Protein AF-A0A813H298-F1 (afdb_monomer_lite)

pLDDT: mean 85.58, std 13.37, range [47.03, 97.81]

Secondary structure (DSSP, 8-state):
-EEEESSPTTHHHHHHHHH-GGGHHHHHTSEEEEHHHHHTTTT---HHHHHHHHHHHHHHHHHTS-TT---EEEEEEES-HHHHHHHHHHHHHS--TTS-PEEEEEEEPPSS--HHHHHHHHHHHHHHHHHHHH-SS-EEEE--TGGGS-TT--

Radius of gyration: 16.88 Å; chains: 1; bounding box: 50×35×38 Å

Organism: Polarella glacialis (NCBI:txid89957)

Sequence (154 aa):
VVVVTNAEEGWVDLSCKAWLPSLLETIDNCEVASARSTWEPRGVTSPAGWKARTFEDVIEKFYSRYPTQSWKNIISVGDAPHEREALARVVRWAPGGNGKRCRSKSVKFVLRPSIDQLTRELQMLRESMKEIVWHDDDLDLHFSAESLADPLLA

Structure (mmCIF, N/CA/C/O backbone):
data_AF-A0A813H298-F1
#
_entry.id   AF-A0A813H298-F1
#
loop_
_atom_site.group_PDB
_atom_site.id
_atom_site.type_symbol
_atom_site.label_atom_id
_atom_site.label_alt_id
_atom_site.label_comp_id
_atom_site.label_asym_id
_atom_site.label_entity_id
_atom_site.label_seq_id
_atom_site.pdbx_PDB_ins_code
_atom_site.Cartn_x
_atom_site.Cartn_y
_atom_site.Cartn_z
_atom_site.occupancy
_atom_site.B_iso_or_equiv
_atom_site.auth_seq_id
_atom_site.auth_comp_id
_atom_site.auth_asym_id
_atom_site.auth_atom_id
_atom_site.pdbx_PDB_model_num
ATOM 1 N N . VAL A 1 1 ? 4.967 -7.745 3.662 1.00 91.31 1 VAL A N 1
ATOM 2 C CA . VAL A 1 1 ? 4.051 -6.638 3.303 1.00 91.31 1 VAL A CA 1
ATOM 3 C C . VAL A 1 1 ? 4.885 -5.376 3.207 1.00 91.31 1 VAL A C 1
ATOM 5 O O . VAL A 1 1 ? 5.829 -5.257 3.979 1.00 91.31 1 VAL A O 1
ATOM 8 N N . VAL A 1 2 ? 4.594 -4.498 2.248 1.00 95.25 2 VAL A N 1
ATOM 9 C CA . VAL A 1 2 ? 5.260 -3.194 2.124 1.00 95.25 2 VAL A CA 1
ATOM 10 C C . VAL A 1 2 ? 4.181 -2.123 2.020 1.00 95.25 2 VAL A C 1
ATOM 12 O O . VAL A 1 2 ? 3.270 -2.262 1.206 1.00 95.25 2 VAL A O 1
ATOM 15 N N . VAL A 1 3 ? 4.270 -1.085 2.846 1.00 95.44 3 VAL A N 1
ATOM 16 C CA . VAL A 1 3 ? 3.372 0.073 2.814 1.00 95.44 3 VAL A CA 1
ATOM 17 C C . VAL A 1 3 ? 4.010 1.140 1.937 1.00 95.44 3 VAL A C 1
ATOM 19 O O . VAL A 1 3 ? 5.071 1.659 2.266 1.00 95.44 3 VAL A O 1
ATOM 22 N N . VAL A 1 4 ? 3.367 1.481 0.822 1.00 94.25 4 VAL A N 1
ATOM 23 C CA . VAL A 1 4 ? 3.849 2.516 -0.102 1.00 94.25 4 VAL A CA 1
ATOM 24 C C . VAL A 1 4 ? 2.947 3.741 -0.004 1.00 94.25 4 VAL A C 1
ATOM 26 O O . VAL A 1 4 ? 1.760 3.675 -0.323 1.00 94.25 4 VAL A O 1
ATOM 29 N N . THR A 1 5 ? 3.505 4.880 0.404 1.00 94.25 5 THR A N 1
ATOM 30 C CA . THR A 1 5 ? 2.752 6.127 0.603 1.00 94.25 5 THR A CA 1
ATOM 31 C C . THR A 1 5 ? 3.320 7.284 -0.215 1.00 94.25 5 THR A C 1
ATOM 33 O O . THR A 1 5 ? 4.519 7.356 -0.458 1.00 94.25 5 THR A O 1
ATOM 36 N N . ASN A 1 6 ? 2.452 8.208 -0.630 1.00 94.38 6 ASN A N 1
ATOM 37 C CA . ASN A 1 6 ? 2.855 9.498 -1.208 1.00 94.38 6 ASN A CA 1
ATOM 38 C C . ASN A 1 6 ? 3.019 10.597 -0.146 1.00 94.38 6 ASN A C 1
ATOM 40 O O . ASN A 1 6 ? 3.308 11.741 -0.493 1.00 94.38 6 ASN A O 1
ATOM 44 N N . ALA A 1 7 ? 2.807 10.274 1.130 1.00 95.50 7 ALA A N 1
ATOM 45 C CA . ALA A 1 7 ? 3.164 11.161 2.225 1.00 95.50 7 ALA A CA 1
ATOM 46 C C . ALA A 1 7 ? 4.688 11.236 2.391 1.00 95.50 7 ALA A C 1
ATOM 48 O O . ALA A 1 7 ? 5.419 10.447 1.798 1.00 95.50 7 ALA A O 1
ATOM 49 N N . GLU A 1 8 ? 5.157 12.192 3.186 1.00 96.31 8 GLU A N 1
ATOM 50 C CA . GLU A 1 8 ? 6.577 12.331 3.510 1.00 96.31 8 GLU A CA 1
ATOM 51 C C . GLU A 1 8 ? 7.060 11.220 4.456 1.00 96.31 8 GLU A C 1
ATOM 53 O O . GLU A 1 8 ? 6.271 10.539 5.119 1.00 96.31 8 GLU A O 1
ATOM 58 N N . GLU A 1 9 ? 8.375 11.011 4.496 1.00 97.00 9 GLU A N 1
ATOM 59 C CA . GLU A 1 9 ? 9.011 10.055 5.401 1.00 97.00 9 GLU A CA 1
ATOM 60 C C . GLU A 1 9 ? 8.631 10.324 6.869 1.00 97.00 9 GLU A C 1
ATOM 62 O O . GLU A 1 9 ? 8.517 11.468 7.304 1.00 97.00 9 GLU A O 1
ATOM 67 N N . GLY A 1 10 ? 8.369 9.253 7.624 1.00 94.94 10 GLY A N 1
ATOM 68 C CA . GLY A 1 10 ? 7.896 9.318 9.011 1.00 94.94 10 GLY A CA 1
ATOM 69 C C . GLY A 1 10 ? 6.396 9.600 9.183 1.00 94.94 10 GLY A C 1
ATOM 70 O O . GLY A 1 10 ? 5.876 9.442 10.288 1.00 94.94 10 GLY A O 1
ATOM 71 N N . TRP A 1 11 ? 5.659 9.960 8.122 1.00 97.31 11 TRP A N 1
ATOM 72 C CA . TRP A 1 11 ? 4.229 10.274 8.240 1.00 97.31 11 TRP A CA 1
ATOM 73 C C . TRP A 1 11 ? 3.389 9.094 8.744 1.00 97.31 11 TRP A C 1
ATOM 75 O O . TRP A 1 11 ? 2.481 9.301 9.549 1.00 97.31 11 TRP A O 1
ATOM 85 N N . VAL A 1 12 ? 3.686 7.865 8.302 1.00 96.31 12 VAL A N 1
ATOM 86 C CA . VAL A 1 12 ? 2.951 6.659 8.731 1.00 96.31 12 VAL A CA 1
ATOM 87 C C . VAL A 1 12 ? 3.121 6.445 10.235 1.00 96.31 12 VAL A C 1
ATOM 89 O O . VAL A 1 12 ? 2.124 6.353 10.945 1.00 96.31 12 VAL A O 1
ATOM 92 N N . ASP A 1 13 ? 4.357 6.475 10.737 1.00 94.75 13 ASP A N 1
ATOM 93 C CA . ASP A 1 13 ? 4.650 6.254 12.158 1.00 94.75 13 ASP A CA 1
ATOM 94 C C . ASP A 1 13 ? 4.030 7.334 13.043 1.00 94.75 13 ASP A C 1
ATOM 96 O O . ASP A 1 13 ? 3.435 7.037 14.080 1.00 94.75 13 ASP A O 1
ATOM 100 N N . LEU A 1 14 ? 4.143 8.602 12.634 1.00 95.88 14 LEU A N 1
ATOM 101 C CA . LEU A 1 14 ? 3.544 9.726 13.355 1.00 95.88 14 LEU A CA 1
ATOM 102 C C . LEU A 1 14 ? 2.014 9.630 13.370 1.00 95.88 14 LEU A C 1
ATOM 104 O O . LEU A 1 14 ? 1.396 9.859 14.410 1.00 95.88 14 LEU A O 1
ATOM 108 N N . SER A 1 15 ? 1.403 9.240 12.248 1.00 96.06 15 SER A N 1
ATOM 109 C CA . SER A 1 15 ? -0.050 9.071 12.144 1.00 96.06 15 SER A CA 1
ATOM 110 C C . SER A 1 15 ? -0.546 7.907 13.000 1.00 96.06 15 SER A C 1
ATOM 112 O O . SER A 1 15 ? -1.528 8.058 13.726 1.00 96.06 15 SER A O 1
ATOM 114 N N . CYS A 1 16 ? 0.157 6.772 12.984 1.00 96.00 16 CYS A N 1
ATOM 115 C CA . CYS A 1 16 ? -0.146 5.638 13.851 1.00 96.00 16 CYS A CA 1
ATOM 116 C C . CYS A 1 16 ? -0.023 6.020 15.329 1.00 96.00 16 CYS A C 1
ATOM 118 O O . CYS A 1 16 ? -0.952 5.765 16.088 1.00 96.00 16 CYS A O 1
ATOM 120 N N . LYS A 1 17 ? 1.051 6.710 15.738 1.00 95.31 17 LYS A N 1
ATOM 121 C CA . LYS A 1 17 ? 1.227 7.175 17.128 1.00 95.31 17 LYS A CA 1
ATOM 122 C C . LYS A 1 17 ? 0.097 8.093 17.590 1.00 95.31 17 LYS A C 1
ATOM 124 O O . LYS A 1 17 ? -0.325 7.994 18.738 1.00 95.31 17 LYS A O 1
ATOM 129 N N . ALA A 1 18 ? -0.374 8.977 16.715 1.00 97.19 18 ALA A N 1
ATOM 130 C CA . ALA A 1 18 ? -1.399 9.955 17.057 1.00 97.19 18 ALA A CA 1
ATOM 131 C C . ALA A 1 18 ? -2.816 9.361 17.110 1.00 97.19 18 ALA A C 1
ATOM 133 O O . ALA A 1 18 ? -3.588 9.725 17.994 1.00 97.19 18 ALA A O 1
ATOM 134 N N . TRP A 1 19 ? -3.164 8.466 16.178 1.00 95.69 19 TRP A N 1
ATOM 135 C CA . TRP A 1 19 ? -4.564 8.082 15.946 1.00 95.69 19 TRP A CA 1
ATOM 136 C C . TRP A 1 19 ? -4.855 6.590 16.108 1.00 95.69 19 TRP A C 1
ATOM 138 O O . TRP A 1 19 ? -5.978 6.230 16.451 1.00 95.69 19 TRP A O 1
ATOM 148 N N . LEU A 1 20 ? -3.873 5.716 15.868 1.00 94.94 20 LEU A N 1
ATOM 149 C CA . LEU A 1 20 ? -4.034 4.256 15.899 1.00 94.94 20 LEU A CA 1
ATOM 150 C C . LEU A 1 20 ? -2.838 3.581 16.600 1.00 94.94 20 LEU A C 1
ATOM 152 O O . LEU A 1 20 ? -2.151 2.756 15.992 1.00 94.94 20 LEU A O 1
ATOM 156 N N . PRO A 1 21 ? -2.554 3.918 17.875 1.00 96.38 21 PRO A N 1
ATOM 157 C CA . PRO A 1 21 ? -1.325 3.494 18.549 1.00 96.38 21 PRO A CA 1
ATOM 158 C C . PRO A 1 21 ? -1.222 1.973 18.722 1.00 96.38 21 PRO A C 1
ATOM 160 O O . PRO A 1 21 ? -0.119 1.437 18.766 1.00 96.38 21 PRO A O 1
ATOM 163 N N . SER A 1 22 ? -2.350 1.256 18.758 1.00 96.69 22 SER A N 1
ATOM 164 C CA . SER A 1 22 ? -2.363 -0.212 18.801 1.00 96.69 22 SER A CA 1
ATOM 165 C C . SER A 1 22 ? -1.811 -0.871 17.531 1.00 96.69 22 SER A C 1
ATOM 167 O O . SER A 1 22 ? -1.464 -2.047 17.572 1.00 96.69 22 SER A O 1
ATOM 169 N N . LEU A 1 23 ? -1.701 -0.141 16.414 1.00 94.56 23 LEU A N 1
ATOM 170 C CA . LEU A 1 23 ? -1.126 -0.656 15.169 1.00 94.56 23 LEU A CA 1
ATOM 171 C C . LEU A 1 23 ? 0.396 -0.526 15.100 1.00 94.56 23 LEU A C 1
ATOM 173 O O . LEU A 1 23 ? 0.980 -1.078 14.173 1.00 94.56 23 LEU A O 1
ATOM 177 N N . LEU A 1 24 ? 1.047 0.166 16.042 1.00 93.62 24 LEU A N 1
ATOM 178 C CA . LEU A 1 24 ? 2.487 0.442 15.967 1.00 93.62 24 LEU A CA 1
ATOM 179 C C . LEU A 1 24 ? 3.318 -0.832 15.849 1.00 93.62 24 LEU A C 1
ATOM 181 O O . LEU A 1 24 ? 4.085 -0.964 14.905 1.00 93.62 24 LEU A O 1
ATOM 185 N N . GLU A 1 25 ? 3.070 -1.815 16.714 1.00 94.56 25 GLU A N 1
ATOM 186 C CA . GLU A 1 25 ? 3.777 -3.099 16.658 1.00 94.56 25 GLU A CA 1
ATOM 187 C C . GLU A 1 25 ? 3.551 -3.822 15.318 1.00 94.56 25 GLU A C 1
ATOM 189 O O . GLU A 1 25 ? 4.445 -4.470 14.783 1.00 94.56 25 GLU A O 1
ATOM 194 N N . THR A 1 26 ? 2.363 -3.689 14.721 1.00 95.19 26 THR A N 1
ATOM 195 C CA . THR A 1 26 ? 2.077 -4.291 13.409 1.00 95.19 26 THR A CA 1
ATOM 196 C C . THR A 1 26 ? 2.794 -3.551 12.276 1.00 95.19 26 THR A C 1
ATOM 198 O O . THR A 1 26 ? 3.305 -4.187 11.352 1.00 95.19 26 THR A O 1
ATOM 201 N N . ILE A 1 27 ? 2.852 -2.219 12.340 1.00 94.50 27 ILE A N 1
ATOM 202 C CA . ILE A 1 27 ? 3.527 -1.375 11.348 1.00 94.50 27 ILE A CA 1
ATOM 203 C C . ILE A 1 27 ? 5.045 -1.535 11.418 1.00 94.50 27 ILE A C 1
ATOM 205 O O . ILE A 1 27 ? 5.666 -1.622 10.365 1.00 94.50 27 ILE A O 1
ATOM 209 N N . ASP A 1 28 ? 5.625 -1.695 12.609 1.00 93.25 28 ASP A N 1
ATOM 210 C CA . ASP A 1 28 ? 7.063 -1.942 12.797 1.00 93.25 28 ASP A CA 1
ATOM 211 C C . ASP A 1 28 ? 7.528 -3.249 12.122 1.00 93.25 28 ASP A C 1
ATOM 213 O O . ASP A 1 28 ? 8.687 -3.395 11.736 1.00 93.25 28 ASP A O 1
ATOM 217 N N . ASN A 1 29 ? 6.610 -4.202 11.927 1.00 95.19 29 ASN A N 1
ATOM 218 C CA . ASN A 1 29 ? 6.855 -5.442 11.185 1.00 95.19 29 ASN A CA 1
ATOM 219 C C . ASN A 1 29 ? 6.715 -5.287 9.655 1.00 95.19 29 ASN A C 1
ATOM 221 O O . ASN A 1 29 ? 6.915 -6.252 8.907 1.00 95.19 29 ASN A O 1
ATOM 225 N N . CYS A 1 30 ? 6.354 -4.100 9.166 1.00 94.62 30 CYS A N 1
ATOM 226 C CA . CYS A 1 30 ? 6.189 -3.794 7.751 1.00 94.62 30 CYS A CA 1
ATOM 227 C C . CYS A 1 30 ? 7.312 -2.877 7.249 1.00 94.62 30 CYS A C 1
ATOM 229 O O . CYS A 1 30 ? 7.717 -1.929 7.910 1.00 94.62 30 CYS A O 1
ATOM 231 N N . GLU A 1 31 ? 7.779 -3.107 6.020 1.00 95.38 31 GLU A N 1
ATOM 232 C CA . GLU A 1 31 ? 8.621 -2.118 5.339 1.00 95.38 31 GLU A CA 1
ATOM 233 C C . GLU A 1 31 ? 7.729 -0.944 4.910 1.00 95.38 31 GLU A C 1
ATOM 235 O O . GLU A 1 31 ? 6.727 -1.150 4.221 1.00 95.38 31 GLU A O 1
ATOM 240 N N . VAL A 1 32 ? 8.070 0.279 5.317 1.00 96.50 32 VAL A N 1
ATOM 241 C CA . VAL A 1 32 ? 7.353 1.501 4.929 1.00 96.50 32 VAL A CA 1
ATOM 242 C C . VAL A 1 32 ? 8.213 2.290 3.948 1.00 96.50 32 VAL A C 1
ATOM 244 O O . VAL A 1 32 ? 9.359 2.618 4.240 1.00 96.50 32 VAL A O 1
ATOM 247 N N . ALA A 1 33 ? 7.658 2.613 2.783 1.00 96.31 33 ALA A N 1
ATOM 248 C CA . ALA A 1 33 ? 8.327 3.375 1.740 1.00 96.31 33 ALA A CA 1
ATOM 249 C C . ALA A 1 33 ? 7.564 4.673 1.440 1.00 96.31 33 ALA A C 1
ATOM 251 O O . ALA A 1 33 ? 6.442 4.658 0.921 1.00 96.31 33 ALA A O 1
ATOM 252 N N . SER A 1 34 ? 8.204 5.809 1.727 1.00 97.25 34 SER A N 1
ATOM 253 C CA . SER A 1 34 ? 7.757 7.124 1.263 1.00 97.25 34 SER A CA 1
ATOM 254 C C . SER A 1 34 ? 8.170 7.320 -0.196 1.00 97.25 34 SER A C 1
ATOM 256 O O . SER A 1 34 ? 9.321 7.636 -0.519 1.00 97.25 34 SER A O 1
ATOM 258 N N . ALA A 1 35 ? 7.219 7.114 -1.103 1.00 95.25 35 ALA A N 1
ATOM 259 C CA . ALA A 1 35 ? 7.436 7.259 -2.532 1.00 95.25 35 ALA A CA 1
ATOM 260 C C . ALA A 1 35 ? 7.763 8.710 -2.901 1.00 95.25 35 ALA A C 1
ATOM 262 O O . ALA A 1 35 ? 8.675 8.957 -3.692 1.00 95.25 35 ALA A O 1
ATOM 263 N N . ARG A 1 36 ? 7.067 9.671 -2.282 1.00 96.19 36 ARG A N 1
ATOM 264 C CA . ARG A 1 36 ? 7.299 11.102 -2.502 1.00 96.19 36 ARG A CA 1
ATOM 265 C C . ARG A 1 36 ? 8.701 11.516 -2.079 1.00 96.19 36 ARG A C 1
ATOM 267 O O . ARG A 1 36 ? 9.441 12.026 -2.913 1.00 96.19 36 ARG A O 1
ATOM 274 N N . SER A 1 37 ? 9.094 11.240 -0.833 1.00 97.81 37 SER A N 1
ATOM 275 C CA . SER A 1 37 ? 10.419 11.631 -0.324 1.00 97.81 37 SER A CA 1
ATOM 276 C C . SER A 1 37 ? 11.559 10.993 -1.118 1.00 97.81 37 SER A C 1
ATOM 278 O O . SER A 1 37 ? 12.625 11.588 -1.248 1.00 97.81 37 SER A O 1
ATOM 280 N N . THR A 1 38 ? 11.328 9.814 -1.703 1.00 97.62 38 THR A N 1
ATOM 281 C CA . THR A 1 38 ? 12.323 9.134 -2.541 1.00 97.62 38 THR A CA 1
ATOM 282 C C . THR A 1 38 ? 12.432 9.745 -3.939 1.00 97.62 38 THR A C 1
ATOM 284 O O . THR A 1 38 ? 13.540 9.953 -4.437 1.00 97.62 38 THR A O 1
ATOM 287 N N . TRP A 1 39 ? 11.301 10.001 -4.604 1.00 96.88 39 TRP A N 1
ATOM 288 C CA . TRP A 1 39 ? 11.272 10.251 -6.050 1.00 96.88 39 TRP A CA 1
ATOM 289 C C . TRP A 1 39 ? 11.020 11.703 -6.453 1.00 96.88 39 TRP A C 1
ATOM 291 O O . TRP A 1 39 ? 11.447 12.093 -7.542 1.00 96.88 39 TRP A O 1
ATOM 301 N N . GLU A 1 40 ? 10.394 12.517 -5.600 1.00 97.00 40 GLU A N 1
ATOM 302 C CA . GLU A 1 40 ? 10.219 13.957 -5.842 1.00 97.00 40 GLU A CA 1
ATOM 303 C C . GLU A 1 40 ? 11.580 14.666 -5.996 1.00 97.00 40 GLU A C 1
ATOM 305 O O . GLU A 1 40 ? 11.787 15.308 -7.030 1.00 97.00 40 GLU A O 1
ATOM 310 N N . PRO A 1 41 ? 12.583 14.461 -5.110 1.00 97.62 41 PRO A N 1
ATOM 311 C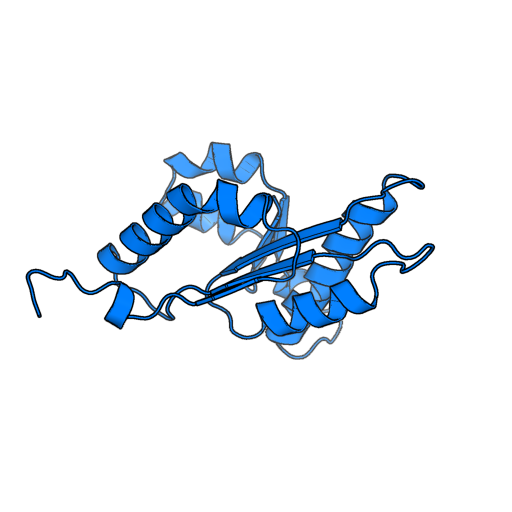 CA . PRO A 1 41 ? 13.902 15.088 -5.269 1.00 97.62 41 PRO A CA 1
ATOM 312 C C . PRO A 1 41 ? 14.694 14.563 -6.475 1.00 97.62 41 PRO A C 1
ATOM 314 O O . PRO A 1 41 ? 15.641 15.202 -6.926 1.00 97.62 41 PRO A O 1
ATOM 317 N N . ARG A 1 42 ? 14.316 13.394 -7.010 1.00 97.31 42 ARG A N 1
ATOM 318 C CA . ARG A 1 42 ? 14.934 12.766 -8.191 1.00 97.31 42 ARG A CA 1
ATOM 319 C C . ARG A 1 42 ? 14.287 13.212 -9.507 1.00 97.31 42 ARG A C 1
ATOM 321 O O . ARG A 1 42 ? 14.600 12.658 -10.558 1.00 97.31 42 ARG A O 1
ATOM 328 N N . GLY A 1 43 ? 13.385 14.194 -9.459 1.00 96.44 43 GLY A N 1
ATOM 329 C CA . GLY A 1 43 ? 12.780 14.805 -10.642 1.00 96.44 43 GLY A CA 1
ATOM 330 C C . GLY A 1 43 ? 11.567 14.062 -11.202 1.00 96.44 43 GLY A C 1
ATOM 331 O O . GLY A 1 43 ? 11.115 14.386 -12.299 1.00 96.44 43 GLY A O 1
ATOM 332 N N . VAL A 1 44 ? 11.005 13.084 -10.484 1.00 95.38 44 VAL A N 1
ATOM 333 C CA . VAL A 1 44 ? 9.711 12.504 -10.866 1.00 95.38 44 VAL A CA 1
ATOM 334 C C . VAL A 1 44 ? 8.620 13.503 -10.493 1.00 95.38 44 VAL A C 1
ATOM 336 O O . VAL A 1 44 ? 8.536 13.943 -9.352 1.00 95.38 44 VAL A O 1
ATOM 339 N N . THR A 1 45 ? 7.779 13.879 -11.452 1.00 93.25 45 THR A N 1
ATOM 340 C CA . THR A 1 45 ? 6.914 15.067 -11.334 1.00 93.25 45 THR A CA 1
ATOM 341 C C . THR A 1 45 ? 5.467 14.770 -10.952 1.00 93.25 45 THR A C 1
ATOM 343 O O . THR A 1 45 ? 4.650 15.687 -10.900 1.00 93.25 45 THR A O 1
ATOM 346 N N . SER A 1 46 ? 5.111 13.506 -10.705 1.00 91.81 46 SER A N 1
ATOM 347 C CA . SER A 1 46 ? 3.734 13.132 -10.376 1.00 91.81 46 SER A CA 1
ATOM 348 C C . SER A 1 46 ? 3.657 12.134 -9.216 1.00 91.81 46 SER A C 1
ATOM 350 O O . SER A 1 46 ? 4.462 11.200 -9.170 1.00 91.81 46 SER A O 1
ATOM 352 N N . PRO A 1 47 ? 2.636 12.240 -8.341 1.00 90.12 47 PRO A N 1
ATOM 353 C CA . PRO A 1 47 ? 2.396 11.263 -7.275 1.00 90.12 47 PRO A CA 1
ATOM 354 C C . PRO A 1 47 ? 2.189 9.831 -7.775 1.00 90.12 47 PRO A C 1
ATOM 356 O O . PRO A 1 47 ? 2.609 8.869 -7.134 1.00 90.12 47 PRO A O 1
ATOM 359 N N . ALA A 1 48 ? 1.567 9.677 -8.946 1.00 87.94 48 ALA A N 1
ATOM 360 C CA . ALA A 1 48 ? 1.441 8.381 -9.602 1.00 87.94 48 ALA A CA 1
ATOM 361 C C . ALA A 1 48 ? 2.812 7.827 -10.022 1.00 87.94 48 ALA A C 1
ATOM 363 O O . ALA A 1 48 ? 3.081 6.641 -9.839 1.00 87.94 48 ALA A O 1
ATOM 364 N N . GLY A 1 49 ? 3.687 8.689 -10.550 1.00 89.50 49 GLY A N 1
ATOM 365 C CA . GLY A 1 49 ? 5.060 8.342 -10.905 1.00 89.50 49 GLY A CA 1
ATOM 366 C C . GLY A 1 49 ? 5.904 7.945 -9.694 1.00 89.50 49 GLY A C 1
ATOM 367 O O . GLY A 1 49 ? 6.649 6.973 -9.784 1.00 89.50 49 GLY A O 1
ATOM 368 N N . TRP A 1 50 ? 5.755 8.635 -8.559 1.00 92.56 50 TRP A N 1
ATOM 369 C CA . TRP A 1 50 ? 6.445 8.282 -7.313 1.00 92.56 50 TRP A CA 1
ATOM 370 C C . TRP A 1 50 ? 6.111 6.857 -6.883 1.00 92.56 50 TRP A C 1
ATOM 372 O O . TRP A 1 50 ? 7.011 6.024 -6.786 1.00 92.56 50 TRP A O 1
ATOM 382 N N . LYS A 1 51 ? 4.818 6.544 -6.699 1.00 90.50 51 LYS A N 1
ATOM 383 C CA . LYS A 1 51 ? 4.400 5.183 -6.326 1.00 90.50 51 LYS A CA 1
ATOM 384 C C . LYS A 1 51 ? 4.849 4.152 -7.350 1.00 90.50 51 LYS A C 1
ATOM 386 O O . LYS A 1 51 ? 5.300 3.083 -6.963 1.00 90.50 51 LYS A O 1
ATOM 391 N N . ALA A 1 52 ? 4.749 4.465 -8.642 1.00 88.75 52 ALA A N 1
ATOM 392 C CA . ALA A 1 52 ? 5.162 3.554 -9.703 1.00 88.75 52 ALA A CA 1
ATOM 393 C C . ALA A 1 52 ? 6.613 3.107 -9.566 1.00 88.75 52 ALA A C 1
ATOM 395 O O . ALA A 1 52 ? 6.885 1.911 -9.581 1.00 88.75 52 ALA A O 1
ATOM 396 N N . ARG A 1 53 ? 7.519 4.069 -9.391 1.00 90.81 53 ARG A N 1
ATOM 397 C CA . ARG A 1 53 ? 8.941 3.791 -9.230 1.00 90.81 53 ARG A CA 1
ATOM 398 C C . ARG A 1 53 ? 9.242 3.072 -7.918 1.00 90.81 53 ARG A C 1
ATOM 400 O O . ARG A 1 53 ? 10.028 2.139 -7.903 1.00 90.81 53 ARG A O 1
ATOM 407 N N . THR A 1 54 ? 8.559 3.425 -6.829 1.00 93.12 54 THR A N 1
ATOM 408 C CA . THR A 1 54 ? 8.689 2.677 -5.570 1.00 93.12 54 THR A CA 1
ATOM 409 C C . THR A 1 54 ? 8.188 1.237 -5.693 1.00 93.12 54 THR A C 1
ATOM 411 O O . THR A 1 54 ? 8.815 0.335 -5.147 1.00 93.12 54 THR A O 1
ATOM 414 N N . PHE A 1 55 ? 7.096 0.982 -6.420 1.00 89.75 55 PHE A N 1
ATOM 415 C CA . PHE A 1 55 ? 6.645 -0.384 -6.682 1.00 89.75 55 PHE A CA 1
ATOM 416 C C . PHE A 1 55 ? 7.653 -1.165 -7.532 1.00 89.75 55 PHE A C 1
ATOM 418 O O . PHE A 1 55 ? 7.905 -2.324 -7.213 1.00 89.75 55 PHE A O 1
ATOM 425 N N . GLU A 1 56 ? 8.246 -0.545 -8.560 1.00 87.31 56 GLU A N 1
ATOM 426 C CA . GLU A 1 56 ? 9.352 -1.133 -9.336 1.00 87.31 56 GLU A CA 1
ATOM 427 C C . GLU A 1 56 ? 10.494 -1.568 -8.404 1.00 87.31 56 GLU A C 1
ATOM 429 O O . GLU A 1 56 ? 10.796 -2.761 -8.352 1.00 87.31 56 GLU A O 1
ATOM 434 N N . ASP A 1 57 ? 11.023 -0.651 -7.587 1.00 90.00 57 ASP A N 1
ATOM 435 C CA . ASP A 1 57 ? 12.119 -0.923 -6.647 1.00 90.00 57 ASP A CA 1
ATOM 436 C C . ASP A 1 57 ? 11.781 -2.050 -5.660 1.00 90.00 57 ASP A C 1
ATOM 438 O O . ASP A 1 57 ? 12.579 -2.961 -5.436 1.00 90.00 57 ASP A O 1
ATOM 442 N N . VAL A 1 58 ? 10.591 -2.009 -5.050 1.00 90.50 58 VAL A N 1
ATOM 443 C CA . VAL A 1 58 ? 10.162 -2.990 -4.040 1.00 90.50 58 VAL A CA 1
ATOM 444 C C . VAL A 1 58 ? 10.016 -4.381 -4.651 1.00 90.50 58 VAL A C 1
ATOM 446 O O . VAL A 1 58 ? 10.451 -5.375 -4.062 1.00 90.50 58 VAL A O 1
ATOM 449 N N . ILE A 1 59 ? 9.406 -4.465 -5.831 1.00 85.38 59 ILE A N 1
ATOM 450 C CA . ILE A 1 59 ? 9.167 -5.733 -6.517 1.00 85.38 59 ILE A CA 1
ATOM 451 C C . ILE A 1 59 ? 10.489 -6.297 -7.045 1.00 85.38 59 ILE A C 1
ATOM 453 O O . ILE A 1 59 ? 10.762 -7.481 -6.845 1.00 85.38 59 ILE A O 1
ATOM 457 N N . GLU A 1 60 ? 11.345 -5.469 -7.646 1.00 83.38 60 GLU A N 1
ATOM 458 C CA . GLU A 1 60 ? 12.684 -5.872 -8.080 1.00 83.38 60 GLU A CA 1
ATOM 459 C C . GLU A 1 60 ? 13.524 -6.360 -6.894 1.00 83.38 60 GLU A C 1
ATOM 461 O O . GLU A 1 60 ? 14.067 -7.467 -6.938 1.00 83.38 60 GLU A O 1
ATOM 466 N N . LYS A 1 61 ? 13.559 -5.610 -5.787 1.00 86.94 61 LYS A N 1
ATOM 467 C CA . LYS A 1 61 ? 14.236 -6.001 -4.539 1.00 86.94 61 LYS A CA 1
ATOM 468 C C . LYS A 1 61 ? 13.701 -7.311 -3.967 1.00 86.94 61 LYS A C 1
ATOM 470 O O . LYS A 1 61 ? 14.462 -8.044 -3.341 1.00 86.94 61 LYS A O 1
ATOM 475 N N . PHE A 1 62 ? 12.412 -7.615 -4.118 1.00 85.56 62 PHE A N 1
ATOM 476 C CA . PHE A 1 62 ? 11.834 -8.878 -3.650 1.00 85.56 62 PHE A CA 1
ATOM 477 C C . PHE A 1 62 ? 12.211 -10.053 -4.560 1.00 85.56 62 PHE A C 1
ATOM 479 O O . PHE A 1 62 ? 12.635 -11.099 -4.058 1.00 85.56 62 PHE A O 1
ATOM 486 N N . TYR A 1 63 ? 12.098 -9.878 -5.883 1.00 80.00 63 TYR A N 1
ATOM 487 C CA . TYR A 1 63 ? 12.336 -10.956 -6.846 1.00 80.00 63 TYR A CA 1
ATOM 488 C C . TYR A 1 63 ? 13.813 -11.199 -7.183 1.00 80.00 63 TYR A C 1
ATOM 490 O O . TYR A 1 63 ? 14.160 -12.269 -7.678 1.00 80.00 63 TYR A O 1
ATOM 498 N N . SER A 1 64 ? 14.699 -10.251 -6.876 1.00 79.50 64 SER A N 1
ATOM 499 C CA . SER A 1 64 ? 16.154 -10.404 -7.030 1.00 79.50 64 SER A CA 1
ATOM 500 C C . SER A 1 64 ? 16.825 -11.155 -5.876 1.00 79.50 64 SER A C 1
ATOM 502 O O . SER A 1 64 ? 17.987 -11.537 -6.000 1.00 79.50 64 SER A O 1
ATOM 504 N N . ARG A 1 65 ? 16.116 -11.426 -4.765 1.00 77.38 65 ARG A N 1
ATOM 505 C CA . ARG A 1 65 ? 16.712 -12.083 -3.582 1.00 77.38 65 ARG A CA 1
ATOM 506 C C . ARG A 1 65 ? 17.176 -13.512 -3.845 1.00 77.38 65 ARG A C 1
ATOM 508 O O . ARG A 1 65 ? 18.112 -13.962 -3.192 1.00 77.38 65 ARG A O 1
ATOM 515 N N . TYR A 1 66 ? 16.520 -14.231 -4.761 1.00 71.94 66 TYR A N 1
ATOM 516 C CA . TYR A 1 66 ? 16.842 -15.630 -5.044 1.00 71.94 66 TYR A CA 1
ATOM 517 C C . TYR A 1 66 ? 16.749 -15.945 -6.547 1.00 71.94 66 TYR A C 1
ATOM 519 O O . TYR A 1 66 ? 15.717 -15.665 -7.159 1.00 71.94 66 TYR A O 1
ATOM 527 N N . PRO A 1 67 ? 17.763 -16.607 -7.140 1.00 63.78 67 PRO A N 1
ATOM 528 C CA . PRO A 1 67 ? 17.816 -16.857 -8.583 1.00 63.78 67 PRO A CA 1
ATOM 529 C C . PRO A 1 67 ? 16.709 -17.776 -9.135 1.00 63.78 67 PRO A C 1
ATOM 531 O O . PRO A 1 67 ? 16.494 -17.814 -10.343 1.00 63.78 67 PRO A O 1
ATOM 534 N N . THR A 1 68 ? 16.007 -18.539 -8.290 1.00 66.75 68 THR A N 1
ATOM 535 C CA . THR A 1 68 ? 15.091 -19.617 -8.717 1.00 66.75 68 THR A CA 1
ATOM 536 C C . THR A 1 68 ? 13.610 -19.359 -8.433 1.00 66.75 68 THR A C 1
ATOM 538 O O . THR A 1 68 ? 12.806 -20.292 -8.515 1.00 66.75 68 THR A O 1
ATOM 541 N N . GLN A 1 69 ? 13.198 -18.121 -8.143 1.00 66.31 69 GLN A N 1
ATOM 542 C CA . GLN A 1 69 ? 11.791 -17.845 -7.835 1.00 66.31 69 GLN A CA 1
ATOM 543 C C . GLN A 1 69 ? 10.866 -18.194 -9.009 1.00 66.31 69 GLN A C 1
ATOM 545 O O . GLN A 1 69 ? 10.948 -17.640 -10.106 1.00 66.31 69 GLN A O 1
ATOM 550 N N . SER A 1 70 ? 9.997 -19.182 -8.779 1.00 62.75 70 SER A N 1
ATOM 551 C CA . SER A 1 70 ? 9.118 -19.750 -9.796 1.00 62.75 70 SER A CA 1
ATOM 552 C C . SER A 1 70 ? 7.730 -19.123 -9.819 1.00 62.75 70 SER A C 1
ATOM 554 O O . SER A 1 70 ? 7.136 -18.999 -10.885 1.00 62.75 70 SER A O 1
ATOM 556 N N . TRP A 1 71 ? 7.214 -18.712 -8.667 1.00 70.00 71 TRP A N 1
ATOM 557 C CA . TRP A 1 71 ? 5.860 -18.196 -8.554 1.00 70.00 71 TRP A CA 1
ATOM 558 C C . TRP A 1 71 ? 5.892 -16.726 -8.164 1.00 70.00 71 TRP A C 1
ATOM 560 O O . TRP A 1 71 ? 6.478 -16.361 -7.146 1.00 70.00 71 TRP A O 1
ATOM 570 N N . LYS A 1 72 ? 5.275 -15.885 -8.996 1.00 82.75 72 LYS A N 1
ATOM 571 C CA . LYS A 1 72 ? 5.137 -14.452 -8.749 1.00 82.75 72 LYS A CA 1
ATOM 572 C C . LYS A 1 72 ? 3.659 -14.119 -8.560 1.00 82.75 72 LYS A C 1
ATOM 574 O O . LYS A 1 72 ? 2.865 -14.340 -9.475 1.00 82.75 72 LYS A O 1
ATOM 579 N N . ASN A 1 73 ? 3.296 -13.622 -7.385 1.00 87.50 73 ASN A N 1
ATOM 58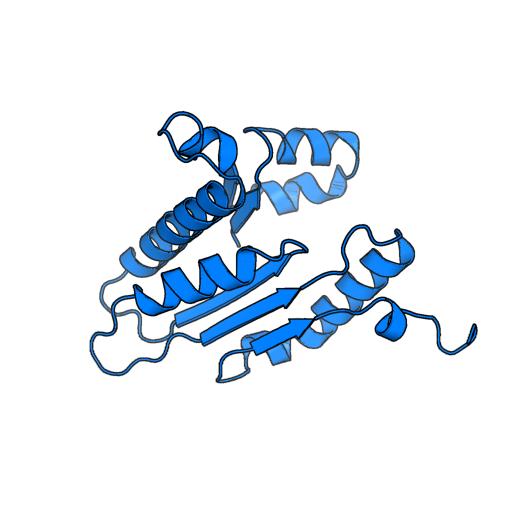0 C CA . ASN A 1 73 ? 1.927 -13.268 -7.007 1.00 87.50 73 ASN A CA 1
ATOM 581 C C . ASN A 1 73 ? 1.994 -11.942 -6.246 1.00 87.50 73 ASN A C 1
ATOM 583 O O . ASN A 1 73 ? 2.551 -11.894 -5.150 1.00 87.50 73 ASN A O 1
ATOM 587 N N . ILE A 1 74 ? 1.525 -10.861 -6.865 1.00 89.62 74 ILE A N 1
ATOM 588 C CA . ILE A 1 74 ? 1.624 -9.509 -6.316 1.00 89.62 74 ILE A CA 1
ATOM 589 C C . ILE A 1 74 ? 0.212 -9.000 -6.068 1.00 89.62 74 ILE A C 1
ATOM 591 O O . ILE A 1 74 ? -0.603 -8.960 -6.987 1.00 89.62 74 ILE A O 1
ATOM 595 N N . ILE A 1 75 ? -0.055 -8.615 -4.822 1.00 92.50 75 ILE A N 1
ATOM 596 C CA . ILE A 1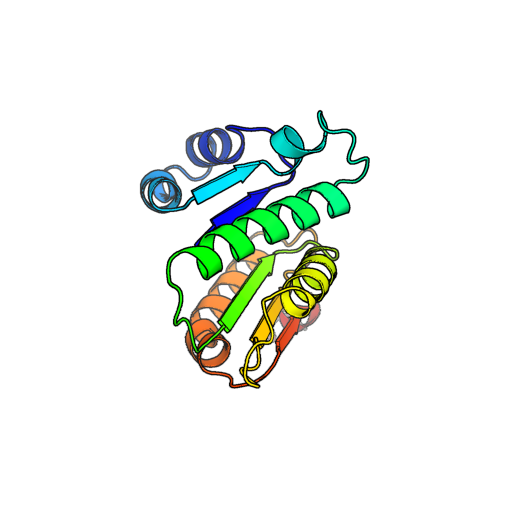 75 ? -1.351 -8.110 -4.377 1.00 92.50 75 ILE A CA 1
ATOM 597 C C . ILE A 1 75 ? -1.159 -6.659 -3.941 1.00 92.50 75 ILE A C 1
ATOM 599 O O . ILE A 1 75 ? -0.382 -6.383 -3.028 1.00 92.50 75 ILE A O 1
ATOM 603 N N . SER A 1 76 ? -1.851 -5.745 -4.610 1.00 92.50 76 SER A N 1
ATOM 604 C CA . SER A 1 76 ? -1.923 -4.329 -4.259 1.00 92.50 76 SER A CA 1
ATOM 605 C C . SER A 1 76 ? -3.296 -4.030 -3.667 1.00 92.50 76 SER A C 1
ATOM 607 O O . SER A 1 76 ? -4.312 -4.471 -4.201 1.00 92.50 76 SER A O 1
ATOM 609 N N . VAL A 1 77 ? -3.314 -3.303 -2.552 1.00 93.75 77 VAL A N 1
ATOM 610 C CA . VAL A 1 77 ? -4.531 -2.910 -1.835 1.00 93.75 77 VAL A CA 1
ATOM 611 C C . VAL A 1 77 ? -4.454 -1.413 -1.558 1.00 93.75 77 VAL A C 1
ATOM 613 O O . VAL A 1 77 ? -3.476 -0.967 -0.956 1.00 93.75 77 VAL A O 1
ATOM 616 N N . GLY A 1 78 ? -5.475 -0.662 -1.964 1.00 91.75 78 GLY A N 1
ATOM 617 C CA . GLY A 1 78 ? -5.548 0.778 -1.723 1.00 91.75 78 GLY A CA 1
ATOM 618 C C . GLY A 1 78 ? -6.669 1.460 -2.503 1.00 91.75 78 GLY A C 1
ATOM 619 O O . GLY A 1 78 ? -7.425 0.825 -3.229 1.00 91.75 78 GLY A O 1
ATOM 620 N N . ASP A 1 79 ? -6.820 2.767 -2.329 1.00 85.88 79 ASP A N 1
ATOM 621 C CA . ASP A 1 79 ? -7.870 3.587 -2.953 1.00 85.88 79 ASP A CA 1
ATOM 622 C C . ASP A 1 79 ? -7.396 4.286 -4.243 1.00 85.88 79 ASP A C 1
ATOM 624 O O . ASP A 1 79 ? -8.183 4.816 -5.038 1.00 85.88 79 ASP A O 1
ATOM 628 N N . ALA A 1 80 ? -6.084 4.296 -4.479 1.00 77.88 80 ALA A N 1
ATOM 629 C CA . ALA A 1 80 ? -5.481 5.096 -5.525 1.00 77.88 80 ALA A CA 1
ATOM 630 C C . ALA A 1 80 ? -5.656 4.461 -6.923 1.00 77.88 80 ALA A C 1
ATOM 632 O O . ALA A 1 80 ? -5.201 3.344 -7.176 1.00 77.88 80 ALA A O 1
ATOM 633 N N . PRO A 1 81 ? -6.201 5.197 -7.914 1.00 65.62 81 PRO A N 1
ATOM 634 C CA . PRO A 1 81 ? -6.431 4.660 -9.261 1.00 65.62 81 PRO A CA 1
ATOM 635 C C . PRO A 1 81 ? -5.136 4.274 -9.994 1.00 65.62 81 PRO A C 1
ATOM 637 O O . PRO A 1 81 ? -5.159 3.439 -10.897 1.00 65.62 81 PRO A O 1
ATOM 640 N N . HIS A 1 82 ? -4.009 4.871 -9.602 1.00 66.31 82 HIS A N 1
ATOM 641 C CA . HIS A 1 82 ? -2.701 4.670 -10.221 1.00 66.31 82 HIS A CA 1
ATOM 642 C C . HIS A 1 82 ? -1.945 3.436 -9.706 1.00 66.31 82 HIS A C 1
ATOM 644 O O . HIS A 1 82 ? -0.928 3.068 -10.293 1.00 66.31 82 HIS A O 1
ATOM 650 N N . GLU A 1 83 ? -2.423 2.774 -8.649 1.00 68.50 83 GLU A N 1
ATOM 651 C CA . GLU A 1 83 ? -1.799 1.548 -8.129 1.00 68.50 83 GLU A CA 1
ATOM 652 C C . GLU A 1 83 ? -1.924 0.394 -9.127 1.00 68.50 83 GLU A C 1
ATOM 654 O O . GLU A 1 83 ? -0.945 -0.300 -9.397 1.00 68.50 83 GLU A O 1
ATOM 659 N N . ARG A 1 84 ? -3.080 0.286 -9.794 1.00 67.56 84 ARG A N 1
ATOM 660 C CA . ARG A 1 84 ? -3.321 -0.671 -10.884 1.00 67.56 84 ARG A CA 1
ATOM 661 C C . ARG A 1 84 ? -2.350 -0.486 -12.049 1.00 67.56 84 ARG A C 1
ATOM 663 O O . ARG A 1 84 ? -1.775 -1.451 -12.542 1.00 67.56 84 ARG A O 1
ATOM 670 N N . GLU A 1 85 ? -2.157 0.752 -12.503 1.00 67.75 85 GLU A N 1
ATOM 671 C CA . GLU A 1 85 ? -1.258 1.043 -13.627 1.00 67.75 85 GLU A CA 1
ATOM 672 C C . GLU A 1 85 ? 0.203 0.792 -13.273 1.00 67.75 85 GLU A C 1
ATOM 674 O O . GLU A 1 85 ? 0.960 0.274 -14.094 1.00 67.75 85 GLU A O 1
ATOM 679 N N . ALA A 1 86 ? 0.603 1.149 -12.052 1.00 70.00 86 ALA A N 1
ATOM 680 C CA . ALA A 1 86 ? 1.933 0.843 -11.561 1.00 70.00 86 ALA A CA 1
ATOM 681 C C . ALA A 1 86 ? 2.174 -0.666 -11.504 1.00 70.00 86 ALA A C 1
ATOM 683 O O . ALA A 1 86 ? 3.174 -1.134 -12.043 1.00 70.00 86 ALA A O 1
ATOM 684 N N . LEU A 1 87 ? 1.231 -1.430 -10.951 1.00 71.56 87 LEU A N 1
ATOM 685 C CA . LEU A 1 87 ? 1.330 -2.882 -10.872 1.00 71.56 87 LEU A CA 1
ATOM 686 C C . LEU A 1 87 ? 1.405 -3.524 -12.266 1.00 71.56 87 LEU A C 1
ATOM 688 O O . LEU A 1 87 ? 2.306 -4.318 -12.533 1.00 71.56 87 LEU A O 1
ATOM 692 N N . ALA A 1 88 ? 0.527 -3.110 -13.185 1.00 70.38 88 ALA A N 1
ATOM 693 C CA . ALA A 1 88 ? 0.511 -3.600 -14.561 1.00 70.38 88 ALA A CA 1
ATOM 694 C C . ALA A 1 88 ? 1.818 -3.304 -15.311 1.00 70.38 88 ALA A C 1
ATOM 696 O O . ALA A 1 88 ? 2.252 -4.120 -16.127 1.00 70.38 88 ALA A O 1
ATOM 697 N N . ARG A 1 89 ? 2.462 -2.157 -15.044 1.00 68.94 89 ARG A N 1
ATOM 698 C CA . ARG A 1 89 ? 3.805 -1.883 -15.567 1.00 68.94 89 ARG A CA 1
ATOM 699 C C . ARG A 1 89 ? 4.788 -2.885 -14.989 1.00 68.94 89 ARG A C 1
ATOM 701 O O . ARG A 1 89 ? 5.362 -3.645 -15.757 1.00 68.94 89 ARG A O 1
ATOM 708 N N . VAL A 1 90 ? 4.936 -2.947 -13.670 1.00 67.06 90 VAL A N 1
ATOM 709 C CA . VAL A 1 90 ? 5.980 -3.762 -13.030 1.00 67.06 90 VAL A CA 1
ATOM 710 C C . VAL A 1 90 ? 5.881 -5.244 -13.405 1.00 67.06 90 VAL A C 1
ATOM 712 O O . VAL A 1 90 ? 6.890 -5.888 -13.680 1.00 67.06 90 VAL A O 1
ATOM 715 N N . VAL A 1 91 ? 4.667 -5.783 -13.487 1.00 68.88 91 VAL A N 1
ATOM 716 C CA . VAL A 1 91 ? 4.413 -7.182 -13.859 1.00 68.88 91 VAL A CA 1
ATOM 717 C C . VAL A 1 91 ? 4.927 -7.506 -15.268 1.00 68.88 91 VAL A C 1
ATOM 719 O O . VAL A 1 91 ? 5.432 -8.606 -15.486 1.00 68.88 91 VAL A O 1
ATOM 722 N N . ARG A 1 92 ? 4.879 -6.551 -16.210 1.00 66.31 92 ARG A N 1
ATOM 723 C CA . ARG A 1 92 ? 5.459 -6.708 -17.560 1.00 66.31 92 ARG A CA 1
ATOM 724 C C . ARG A 1 92 ? 6.989 -6.726 -17.557 1.00 66.31 92 ARG A C 1
ATOM 726 O O . ARG A 1 92 ? 7.577 -7.350 -18.434 1.00 66.31 92 ARG A O 1
ATOM 733 N N . TRP A 1 93 ? 7.619 -6.040 -16.604 1.00 59.12 93 TRP A N 1
ATOM 734 C CA . TRP A 1 93 ? 9.080 -5.962 -16.464 1.00 59.12 93 TRP A CA 1
ATOM 735 C C . TRP A 1 93 ? 9.665 -7.095 -15.619 1.00 59.12 93 TRP A C 1
ATOM 737 O O . TRP A 1 93 ? 10.858 -7.379 -15.713 1.00 59.12 93 TRP A O 1
ATOM 747 N N . ALA A 1 94 ? 8.847 -7.767 -14.803 1.00 59.62 94 ALA A N 1
ATOM 748 C CA . ALA A 1 94 ? 9.296 -8.899 -14.008 1.00 59.62 94 ALA A CA 1
ATOM 749 C C . ALA A 1 94 ? 9.892 -9.973 -14.942 1.00 59.62 94 ALA A C 1
ATOM 751 O O . ALA A 1 94 ? 9.210 -10.393 -15.876 1.00 59.62 94 ALA A O 1
ATOM 752 N N . PRO A 1 95 ? 11.128 -10.465 -14.701 1.00 53.62 95 PRO A N 1
ATOM 753 C CA . PRO A 1 95 ? 11.853 -11.283 -15.669 1.00 53.62 95 PRO A CA 1
ATOM 754 C C . PRO A 1 95 ? 11.020 -12.497 -16.087 1.00 53.62 95 PRO A C 1
ATOM 756 O O . PRO A 1 95 ? 10.760 -13.392 -15.278 1.00 53.62 95 PRO A O 1
ATOM 759 N N . GLY A 1 96 ? 10.569 -12.477 -17.343 1.00 50.44 96 GLY A N 1
ATOM 760 C CA . GLY A 1 96 ? 9.752 -13.498 -18.001 1.00 50.44 96 GLY A CA 1
ATOM 761 C C . GLY A 1 96 ? 10.579 -14.666 -18.533 1.00 50.44 96 GLY A C 1
ATOM 762 O O . GLY A 1 96 ? 10.246 -15.249 -19.561 1.00 50.44 96 GLY A O 1
ATOM 763 N N . GLY A 1 97 ? 11.680 -15.003 -17.860 1.00 50.31 97 GLY A N 1
ATOM 764 C CA . GLY A 1 97 ? 12.473 -16.177 -18.200 1.00 50.31 97 GLY A CA 1
ATOM 765 C C . GLY A 1 97 ? 11.709 -17.446 -17.823 1.00 50.31 97 GLY A C 1
ATOM 766 O O . GLY A 1 97 ? 11.479 -17.696 -16.641 1.00 50.31 97 GLY A O 1
ATOM 767 N N . ASN A 1 98 ? 11.349 -18.251 -18.825 1.00 49.69 98 ASN A N 1
ATOM 768 C CA . ASN A 1 98 ? 10.770 -19.602 -18.720 1.00 49.69 98 ASN A CA 1
ATOM 769 C C . ASN A 1 98 ? 9.255 -19.709 -18.456 1.00 49.69 98 ASN A C 1
ATOM 771 O O . ASN A 1 98 ? 8.829 -20.606 -17.731 1.00 49.69 98 ASN A O 1
ATOM 775 N N . GLY A 1 99 ? 8.422 -18.840 -19.042 1.00 53.41 99 GLY A N 1
ATOM 776 C CA . GLY A 1 99 ? 6.967 -19.082 -19.103 1.00 53.41 99 GLY A CA 1
ATOM 777 C C . GLY A 1 99 ? 6.233 -19.034 -17.755 1.00 53.41 99 GLY A C 1
ATOM 778 O O . GLY A 1 99 ? 5.102 -19.503 -17.642 1.00 53.41 99 GLY A O 1
ATOM 779 N N . LYS A 1 100 ? 6.856 -18.470 -16.714 1.00 60.97 100 LYS A N 1
ATOM 780 C CA . LYS A 1 100 ? 6.250 -18.357 -15.385 1.00 60.97 100 LYS A CA 1
ATOM 781 C C . LYS A 1 100 ? 5.441 -17.066 -15.291 1.00 60.97 100 LYS A C 1
ATOM 783 O O . LYS A 1 100 ? 6.001 -15.977 -15.183 1.00 60.97 100 LYS A O 1
ATOM 788 N N . ARG A 1 101 ? 4.114 -17.201 -15.353 1.00 71.06 101 ARG A N 1
ATOM 789 C CA . ARG A 1 101 ? 3.151 -16.094 -15.257 1.00 71.06 101 ARG A CA 1
ATOM 790 C C . ARG A 1 101 ? 3.293 -15.361 -13.916 1.00 71.06 101 ARG A C 1
ATOM 792 O O . ARG A 1 101 ? 3.380 -15.996 -12.865 1.00 71.06 101 ARG A O 1
ATOM 799 N N . CYS A 1 102 ? 3.292 -14.034 -13.930 1.00 80.44 102 CYS A N 1
ATOM 800 C CA . CYS A 1 102 ? 3.128 -13.238 -12.718 1.00 80.44 102 CYS A CA 1
ATOM 801 C C . CYS A 1 102 ? 1.646 -12.888 -12.577 1.00 80.44 102 CYS A C 1
ATOM 803 O O . CYS A 1 102 ? 1.066 -12.402 -13.540 1.00 80.44 102 CYS A O 1
ATOM 805 N N . ARG A 1 103 ? 1.044 -13.202 -11.421 1.00 87.38 103 ARG A N 1
ATOM 806 C CA . ARG A 1 103 ? -0.343 -12.831 -11.118 1.00 87.38 103 ARG A CA 1
ATOM 807 C C . ARG A 1 103 ? -0.359 -11.451 -10.482 1.00 87.38 103 ARG A C 1
ATOM 809 O O . ARG A 1 103 ? 0.293 -11.235 -9.457 1.00 87.38 103 ARG A O 1
ATOM 816 N N . SER A 1 104 ? -1.086 -10.549 -11.113 1.00 87.88 104 SER A N 1
ATOM 817 C CA . SER A 1 104 ? -1.308 -9.176 -10.699 1.00 87.88 104 SER A CA 1
ATOM 818 C C . SER A 1 104 ? -2.700 -9.057 -10.106 1.00 87.88 104 SER A C 1
ATOM 820 O O . SER A 1 104 ? -3.687 -9.235 -10.813 1.00 87.88 104 SER A O 1
ATOM 822 N N . LYS A 1 105 ? -2.796 -8.744 -8.819 1.00 90.88 105 LYS A N 1
ATOM 823 C CA . LYS A 1 105 ? -4.079 -8.653 -8.125 1.00 90.88 105 LYS A CA 1
ATOM 824 C C . LYS A 1 105 ? -4.222 -7.283 -7.488 1.00 90.88 105 LYS A C 1
ATOM 826 O O . LYS A 1 105 ? -3.382 -6.897 -6.679 1.00 90.88 105 LYS A O 1
ATOM 831 N N . SER A 1 106 ? -5.265 -6.551 -7.849 1.00 91.69 106 SER A N 1
ATOM 832 C CA . SER A 1 106 ? -5.621 -5.272 -7.238 1.00 91.69 106 SER A CA 1
ATOM 833 C C . SER A 1 106 ? -6.923 -5.386 -6.460 1.00 91.69 106 SER A C 1
ATOM 835 O O . SER A 1 106 ? -7.891 -5.986 -6.923 1.00 91.69 106 SER A O 1
ATOM 837 N N . VAL A 1 107 ? -6.937 -4.782 -5.277 1.00 93.38 107 VAL A N 1
ATOM 838 C CA . VAL A 1 107 ? -8.137 -4.525 -4.484 1.00 93.38 107 VAL A CA 1
ATOM 839 C C . VAL A 1 107 ? -8.251 -3.020 -4.307 1.00 93.38 107 VAL A C 1
ATOM 841 O O . VAL A 1 107 ? -7.426 -2.409 -3.626 1.00 93.38 107 VAL A O 1
ATOM 844 N N . LYS A 1 108 ? -9.263 -2.431 -4.940 1.00 92.25 108 LYS A N 1
ATOM 845 C CA . LYS A 1 108 ? -9.508 -0.997 -4.929 1.00 92.25 108 LYS A CA 1
ATOM 846 C C . LYS A 1 108 ? -10.582 -0.628 -3.913 1.00 92.25 108 LYS A C 1
ATOM 848 O O . LYS A 1 108 ? -11.734 -1.027 -4.077 1.00 92.25 108 LYS A O 1
ATOM 853 N N . PHE A 1 109 ? -10.203 0.154 -2.909 1.00 93.31 109 PHE A N 1
ATOM 854 C CA . PHE A 1 109 ? -11.127 0.750 -1.946 1.00 93.31 109 PHE A CA 1
ATOM 855 C C . PHE A 1 109 ? -11.833 1.986 -2.512 1.00 93.31 109 PHE A C 1
ATOM 857 O O . PHE A 1 109 ? -11.359 2.636 -3.452 1.00 93.31 109 PHE A O 1
ATOM 864 N N . VAL A 1 110 ? -12.982 2.305 -1.925 1.00 92.50 110 VAL A N 1
ATOM 865 C CA . VAL A 1 110 ? -13.771 3.497 -2.219 1.00 92.50 110 VAL A CA 1
ATOM 866 C C . VAL A 1 110 ? -12.968 4.742 -1.849 1.00 92.50 110 VAL A C 1
ATOM 868 O O . VAL A 1 110 ? -12.303 4.811 -0.819 1.00 92.50 110 VAL A O 1
ATOM 871 N N . LEU A 1 111 ? -13.033 5.763 -2.702 1.00 90.88 111 LEU A N 1
ATOM 872 C CA . LEU A 1 111 ? -12.378 7.038 -2.438 1.00 90.88 111 LEU A CA 1
ATOM 873 C C . LEU A 1 111 ? -13.156 7.809 -1.364 1.00 90.88 111 LEU A C 1
ATOM 875 O O . LEU A 1 111 ? -14.328 8.119 -1.567 1.00 90.88 111 LEU A O 1
ATOM 879 N N . ARG A 1 112 ? -12.477 8.197 -0.276 1.00 89.69 112 ARG A N 1
ATOM 880 C CA . ARG A 1 112 ? -13.063 8.922 0.874 1.00 89.69 112 ARG A CA 1
ATOM 881 C C . ARG A 1 112 ? -14.262 8.177 1.498 1.00 89.69 112 ARG A C 1
ATOM 883 O O . ARG A 1 112 ? -15.365 8.726 1.520 1.00 89.69 112 ARG A O 1
ATOM 890 N N . PRO A 1 113 ? -14.058 6.952 2.008 1.00 92.69 113 PRO A N 1
ATOM 891 C CA . PRO A 1 113 ? -15.122 6.201 2.658 1.00 92.69 113 PRO A CA 1
ATOM 892 C C . PRO A 1 113 ? -15.494 6.843 4.003 1.00 92.69 113 PRO A C 1
ATOM 894 O O . PRO A 1 113 ? -14.668 7.496 4.650 1.00 92.69 113 PRO A O 1
ATOM 897 N N . SER A 1 114 ? -16.726 6.625 4.463 1.00 93.00 114 SER A N 1
ATOM 898 C CA . SER A 1 114 ? -17.046 6.782 5.885 1.00 93.00 114 SER A CA 1
ATOM 899 C C . SER A 1 114 ? -16.319 5.716 6.719 1.00 93.00 114 SER A C 1
ATOM 901 O O . SER A 1 114 ? -15.850 4.708 6.190 1.00 93.00 114 SER A O 1
ATOM 903 N N . ILE A 1 115 ? -16.247 5.894 8.042 1.00 92.12 115 ILE A N 1
ATOM 904 C CA . ILE A 1 115 ? -15.637 4.892 8.936 1.00 92.12 115 ILE A CA 1
ATOM 905 C C . ILE A 1 115 ? -16.354 3.535 8.835 1.00 92.12 115 ILE A C 1
ATOM 907 O O . ILE A 1 115 ? -15.698 2.492 8.825 1.00 92.12 115 ILE A O 1
ATOM 911 N N . ASP A 1 116 ? -17.681 3.539 8.699 1.00 92.81 116 ASP A N 1
ATOM 912 C CA . ASP A 1 116 ? -18.477 2.316 8.543 1.00 92.81 116 ASP A CA 1
ATOM 913 C C . ASP A 1 116 ? -18.233 1.633 7.194 1.00 92.81 116 ASP A C 1
ATOM 915 O O . ASP A 1 116 ? -18.226 0.405 7.108 1.00 92.81 116 ASP A O 1
ATOM 919 N N . GLN A 1 117 ? -18.040 2.416 6.128 1.00 92.62 117 GLN A N 1
ATOM 920 C CA . GLN A 1 117 ? -17.670 1.885 4.815 1.00 92.62 117 GLN A CA 1
ATOM 921 C C . GLN A 1 117 ? -16.276 1.262 4.868 1.00 92.62 117 GLN A C 1
ATOM 923 O O . GLN A 1 117 ? -16.144 0.086 4.549 1.00 92.62 117 GLN A O 1
ATOM 928 N N . LEU A 1 118 ? -15.279 1.987 5.387 1.00 93.12 118 LEU A N 1
ATOM 929 C CA . LEU A 1 118 ? -13.908 1.488 5.503 1.00 93.12 118 LEU A CA 1
ATOM 930 C C . LEU A 1 118 ? -13.839 0.213 6.353 1.00 93.12 118 LEU A C 1
ATOM 932 O O . LEU A 1 118 ? -13.138 -0.737 6.017 1.00 93.12 118 LEU A O 1
ATOM 936 N N . THR A 1 119 ? -14.598 0.163 7.448 1.00 93.81 119 THR A N 1
ATOM 937 C CA . THR A 1 119 ? -14.661 -1.018 8.317 1.00 93.81 119 THR A CA 1
ATOM 938 C C . THR A 1 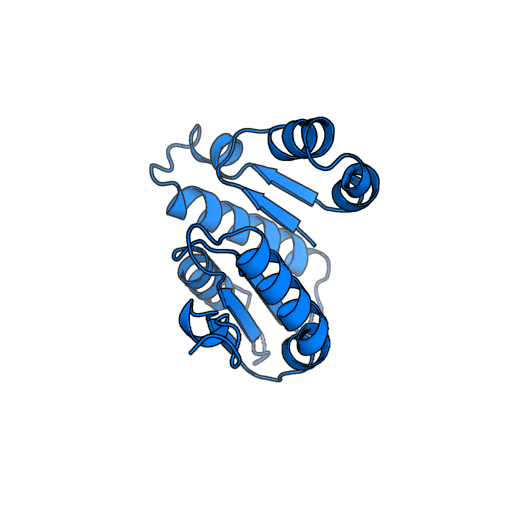119 ? -15.237 -2.225 7.575 1.00 93.81 119 THR A C 1
ATOM 940 O O . THR A 1 119 ? -14.679 -3.319 7.674 1.00 93.81 119 THR A O 1
ATOM 943 N N . ARG A 1 120 ? -16.309 -2.034 6.795 1.00 93.69 120 ARG A N 1
ATOM 944 C CA . ARG A 1 120 ? -16.896 -3.088 5.953 1.00 93.69 120 ARG A CA 1
ATOM 945 C C . ARG A 1 120 ? -15.941 -3.544 4.851 1.00 93.69 120 ARG A C 1
ATOM 947 O O . ARG A 1 120 ? -15.762 -4.746 4.680 1.00 93.69 120 ARG A O 1
ATOM 954 N N . GLU A 1 121 ? -15.263 -2.618 4.174 1.00 94.25 121 GLU A N 1
ATOM 955 C CA . GLU A 1 121 ? -14.242 -2.939 3.164 1.00 94.25 121 GLU A CA 1
ATOM 956 C C . GLU A 1 121 ? -13.125 -3.812 3.751 1.00 94.25 121 GLU A C 1
ATOM 958 O O . GLU A 1 121 ? -12.768 -4.843 3.179 1.00 94.25 121 GLU A O 1
ATOM 963 N N . LEU A 1 122 ? -12.613 -3.451 4.933 1.00 95.06 122 LEU A N 1
ATOM 964 C CA . LEU A 1 122 ? -11.570 -4.213 5.622 1.00 95.06 122 LEU A CA 1
ATOM 965 C C . LEU A 1 122 ? -12.056 -5.599 6.081 1.00 95.06 122 LEU A C 1
ATOM 967 O O . LEU A 1 122 ? -11.299 -6.568 5.996 1.00 95.06 122 LEU A O 1
ATOM 971 N N . GLN A 1 123 ? -13.306 -5.721 6.542 1.00 95.50 123 GLN A N 1
ATOM 972 C CA . GLN A 1 123 ? -13.908 -7.008 6.915 1.00 95.50 123 GLN A CA 1
ATOM 973 C C . GLN A 1 123 ? -14.052 -7.937 5.703 1.00 95.50 123 GLN A C 1
ATOM 975 O O . GLN A 1 123 ? -13.580 -9.075 5.752 1.00 95.50 123 GLN A O 1
ATOM 980 N N . MET A 1 124 ? -14.613 -7.432 4.602 1.00 94.38 124 MET A N 1
ATOM 981 C CA . MET A 1 124 ? -14.774 -8.184 3.355 1.00 94.38 124 MET A CA 1
ATOM 982 C C . MET A 1 124 ? -13.422 -8.576 2.748 1.00 94.38 124 MET A C 1
ATOM 984 O O . MET A 1 124 ? -13.253 -9.703 2.278 1.00 94.38 124 MET A O 1
ATOM 988 N N . LEU A 1 125 ? -12.424 -7.686 2.791 1.00 95.44 125 LEU A N 1
ATOM 989 C CA . LEU A 1 125 ? -11.065 -8.009 2.355 1.00 95.44 125 LEU A CA 1
ATOM 990 C C . LEU A 1 125 ? -10.453 -9.124 3.212 1.00 95.44 125 LEU A C 1
ATOM 992 O O . LEU A 1 125 ? -9.839 -10.044 2.678 1.00 95.44 125 LEU A O 1
ATOM 996 N N . ARG A 1 126 ? -10.616 -9.066 4.538 1.00 96.00 126 ARG A N 1
ATOM 997 C CA . ARG A 1 126 ? -10.113 -10.108 5.444 1.00 96.00 126 ARG A CA 1
ATOM 998 C C . ARG A 1 126 ? -10.729 -11.470 5.127 1.00 96.00 126 ARG A C 1
ATOM 1000 O O . ARG A 1 126 ? -10.006 -12.462 5.110 1.00 96.00 126 ARG A O 1
ATOM 1007 N N . GLU A 1 127 ? -12.036 -11.512 4.888 1.00 95.69 127 GLU A N 1
ATOM 1008 C CA . GLU A 1 127 ? -12.766 -12.742 4.557 1.00 95.69 127 GLU A CA 1
ATOM 1009 C C . GLU A 1 127 ? -12.337 -13.304 3.199 1.00 95.69 127 GLU A C 1
ATOM 1011 O O . GLU A 1 127 ? -12.058 -14.497 3.096 1.00 95.69 127 GLU A O 1
ATOM 1016 N N . SER A 1 128 ? -12.164 -12.432 2.203 1.00 95.31 128 SER A N 1
ATOM 1017 C CA . SER A 1 128 ? -11.784 -12.823 0.840 1.00 95.31 128 SER A CA 1
ATOM 1018 C C . SER A 1 128 ? -10.284 -13.039 0.616 1.00 95.31 128 SER A C 1
ATOM 1020 O O . SER A 1 128 ? -9.868 -13.544 -0.431 1.00 95.31 128 SER A O 1
ATOM 1022 N N . MET A 1 129 ? -9.434 -12.693 1.592 1.00 95.25 129 MET A N 1
ATOM 1023 C CA . MET A 1 129 ? -7.974 -12.704 1.440 1.00 95.25 129 MET A CA 1
ATOM 1024 C C . MET A 1 129 ? -7.447 -14.064 0.976 1.00 95.25 129 MET A C 1
ATOM 1026 O O . MET A 1 129 ? -6.544 -14.139 0.140 1.00 95.25 129 MET A O 1
ATOM 1030 N N . LYS A 1 130 ? -8.021 -15.158 1.491 1.00 96.25 130 LYS A N 1
ATOM 1031 C CA . LYS A 1 130 ? -7.623 -16.509 1.092 1.00 96.25 130 LYS A CA 1
ATOM 1032 C C . LYS A 1 130 ? -7.946 -16.761 -0.380 1.00 96.25 130 LYS A C 1
ATOM 1034 O O . LYS A 1 130 ? -7.064 -17.220 -1.102 1.00 96.25 130 LYS A O 1
ATOM 1039 N N . GLU A 1 131 ? -9.153 -16.443 -0.845 1.00 96.50 131 GLU A N 1
ATOM 1040 C CA . GLU A 1 131 ? -9.498 -16.616 -2.260 1.00 96.50 131 GLU A CA 1
ATOM 1041 C C . GLU A 1 131 ? -8.626 -15.740 -3.163 1.00 96.50 131 GLU A C 1
ATOM 1043 O O . GLU A 1 131 ? -8.107 -16.235 -4.163 1.00 96.50 131 GLU A O 1
ATOM 1048 N N . ILE A 1 132 ? -8.381 -14.482 -2.778 1.00 95.50 132 ILE A N 1
ATOM 104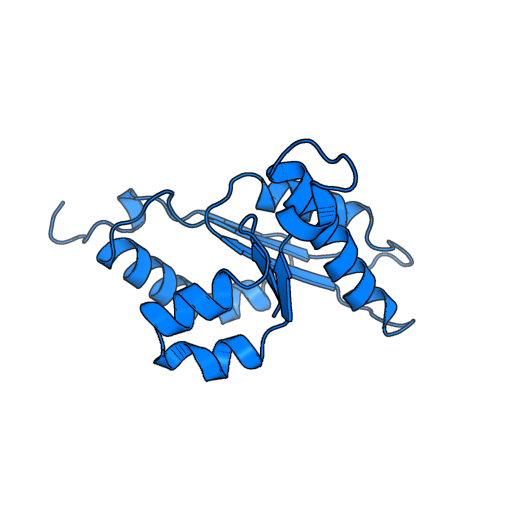9 C CA . ILE A 1 132 ? -7.515 -13.564 -3.530 1.00 95.50 132 ILE A CA 1
ATOM 1050 C C . ILE A 1 132 ? -6.115 -14.158 -3.670 1.00 95.50 132 ILE A C 1
ATOM 1052 O O . ILE A 1 132 ? -5.575 -14.214 -4.773 1.00 95.50 132 ILE A O 1
ATOM 1056 N N . VAL A 1 133 ? -5.512 -14.642 -2.582 1.00 94.06 133 VAL A N 1
ATOM 1057 C CA . VAL A 1 133 ? -4.162 -15.222 -2.616 1.00 94.06 133 VAL A CA 1
ATOM 1058 C C . VAL A 1 133 ? -4.109 -16.455 -3.521 1.00 94.06 133 VAL A C 1
ATOM 1060 O O . VAL A 1 133 ? -3.203 -16.536 -4.354 1.00 94.06 133 VAL A O 1
ATOM 1063 N N . TRP A 1 134 ? -5.078 -17.3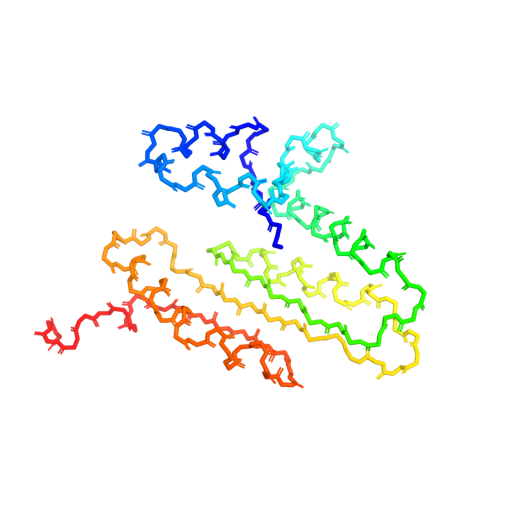66 -3.398 1.00 94.50 134 TRP A N 1
ATOM 1064 C CA . TRP A 1 134 ? -5.101 -18.653 -4.103 1.00 94.50 134 TRP A CA 1
ATOM 1065 C C . TRP A 1 134 ? -5.572 -18.585 -5.556 1.00 94.50 134 TRP A C 1
ATOM 1067 O O . TRP A 1 134 ? -5.315 -19.520 -6.310 1.00 94.50 134 TRP A O 1
ATOM 1077 N N . HIS A 1 135 ? -6.230 -17.501 -5.967 1.00 93.88 135 HIS A N 1
ATOM 1078 C CA . HIS A 1 135 ? -6.681 -17.341 -7.344 1.00 93.88 135 HIS A CA 1
ATOM 1079 C C . HIS A 1 135 ? -5.508 -17.421 -8.335 1.00 93.88 135 HIS A C 1
ATOM 1081 O O . HIS A 1 135 ? -4.508 -16.718 -8.178 1.00 93.88 135 HIS A O 1
ATOM 1087 N N . ASP A 1 136 ? -5.614 -18.263 -9.362 1.00 91.06 136 ASP A N 1
ATOM 1088 C CA . ASP A 1 136 ? -4.501 -18.551 -10.277 1.00 91.06 136 ASP A CA 1
ATOM 1089 C C . ASP A 1 136 ? -4.484 -17.678 -11.547 1.00 91.06 136 ASP A C 1
ATOM 1091 O O . ASP A 1 136 ? -4.031 -18.089 -12.613 1.00 91.06 136 ASP A O 1
ATOM 1095 N N . ASP A 1 137 ? -4.966 -16.446 -11.433 1.00 89.00 137 ASP A N 1
ATOM 1096 C CA . ASP A 1 137 ? -5.009 -15.465 -12.515 1.00 89.00 137 ASP A CA 1
ATOM 1097 C C . ASP A 1 137 ? -4.808 -14.044 -11.952 1.00 89.00 137 ASP A C 1
ATOM 1099 O O . ASP A 1 137 ? -4.574 -13.846 -10.750 1.00 89.00 137 ASP A O 1
ATOM 1103 N N . ASP A 1 138 ? -4.852 -13.060 -12.836 1.00 88.12 138 ASP A N 1
ATOM 1104 C CA . ASP A 1 138 ? -4.936 -11.654 -12.492 1.00 88.12 138 ASP A CA 1
ATOM 1105 C C . ASP A 1 138 ? -6.326 -11.354 -11.900 1.00 88.12 138 ASP A C 1
ATOM 1107 O O . ASP A 1 138 ? -7.337 -11.901 -12.337 1.00 88.12 138 ASP A O 1
ATOM 1111 N N . LEU A 1 139 ? -6.387 -10.482 -10.892 1.00 91.44 139 LEU A N 1
ATOM 1112 C CA . LEU A 1 139 ? -7.644 -10.033 -10.283 1.00 91.44 139 LEU A CA 1
ATOM 1113 C C . LEU A 1 139 ? -7.695 -8.515 -10.245 1.00 91.44 139 LEU A C 1
ATOM 1115 O O . LEU A 1 139 ? -6.703 -7.866 -9.928 1.00 91.44 139 LEU A O 1
ATOM 1119 N N . ASP A 1 140 ? -8.875 -7.960 -10.491 1.00 90.38 140 ASP A N 1
ATOM 1120 C CA . ASP A 1 140 ? -9.140 -6.538 -10.305 1.00 90.38 140 ASP A CA 1
ATOM 1121 C C . ASP A 1 140 ? -10.473 -6.373 -9.571 1.00 90.38 140 ASP A C 1
ATOM 1123 O O . ASP A 1 140 ? -11.546 -6.395 -10.172 1.00 90.38 140 ASP A O 1
ATOM 1127 N N . LEU A 1 141 ? -10.404 -6.294 -8.241 1.00 91.06 141 LEU A N 1
ATOM 1128 C CA . LEU A 1 141 ? -11.558 -6.178 -7.351 1.00 91.06 141 LEU A CA 1
ATOM 1129 C C . LEU A 1 141 ? -11.773 -4.716 -6.975 1.00 91.06 141 LEU A C 1
ATOM 1131 O O . LEU A 1 141 ? -10.833 -4.034 -6.575 1.00 91.06 141 LEU A O 1
ATOM 1135 N N . HIS A 1 142 ? -13.008 -4.234 -7.093 1.00 91.69 142 HIS A N 1
ATOM 1136 C CA . HIS A 1 142 ? -13.367 -2.847 -6.796 1.00 91.69 142 HIS A CA 1
ATOM 1137 C C . HIS A 1 142 ? -14.515 -2.842 -5.801 1.00 91.69 142 HIS A C 1
ATOM 1139 O O . HIS A 1 142 ? -15.593 -3.360 -6.096 1.00 91.69 142 HIS A O 1
ATOM 1145 N N . PHE A 1 143 ? -14.294 -2.238 -4.639 1.00 89.62 143 PHE A N 1
ATOM 1146 C CA . PHE A 1 143 ? -15.392 -1.883 -3.759 1.00 89.62 143 PHE A CA 1
ATOM 1147 C C . PHE A 1 143 ? -16.144 -0.696 -4.357 1.00 89.62 143 PHE A C 1
ATOM 1149 O O . PHE A 1 143 ? -15.555 0.251 -4.884 1.00 89.62 143 PHE A O 1
ATOM 1156 N N . SER A 1 144 ? -17.467 -0.768 -4.289 1.00 84.81 144 SER A N 1
ATOM 1157 C CA . SER A 1 144 ? -18.369 0.301 -4.712 1.00 84.81 144 SER A CA 1
ATOM 1158 C C . SER A 1 144 ? -19.177 0.776 -3.510 1.00 84.81 144 SER A C 1
ATOM 1160 O O . SER A 1 144 ? -19.469 -0.011 -2.605 1.00 84.81 144 SER A O 1
ATOM 1162 N N . ALA A 1 145 ? -19.543 2.057 -3.479 1.00 77.38 145 ALA A N 1
ATOM 1163 C CA . ALA A 1 145 ? -20.335 2.600 -2.378 1.00 77.38 145 ALA A CA 1
ATOM 1164 C C . ALA A 1 145 ? -21.682 1.866 -2.247 1.00 77.38 145 ALA A C 1
ATOM 1166 O O . ALA A 1 145 ? -22.160 1.646 -1.138 1.00 77.38 145 ALA A O 1
ATOM 1167 N N . GLU A 1 146 ? -22.236 1.421 -3.376 1.00 73.88 146 GLU A N 1
ATOM 1168 C CA . GLU A 1 146 ? -23.466 0.644 -3.481 1.00 73.88 146 GLU A CA 1
ATOM 1169 C C . GLU A 1 146 ? -23.314 -0.744 -2.847 1.00 73.88 146 GLU A C 1
ATOM 1171 O O . GLU A 1 146 ? -24.168 -1.162 -2.072 1.00 73.88 146 GLU A O 1
ATOM 1176 N N . SER A 1 147 ? -22.196 -1.438 -3.101 1.00 70.75 147 SER A N 1
ATOM 1177 C CA . SER A 1 147 ? -21.909 -2.749 -2.489 1.00 70.75 147 SER A CA 1
ATOM 1178 C C . SER A 1 147 ? -21.677 -2.697 -0.976 1.00 70.75 147 SER A C 1
ATOM 1180 O O . SER A 1 147 ? -21.701 -3.730 -0.314 1.00 70.75 147 SER A O 1
ATOM 1182 N N . LEU A 1 148 ? -21.443 -1.498 -0.438 1.00 74.44 148 LEU A N 1
ATOM 1183 C CA . LEU A 1 148 ? -21.202 -1.247 0.980 1.00 74.44 148 LEU A CA 1
ATOM 1184 C C . LEU A 1 148 ? -22.423 -0.635 1.678 1.00 74.44 148 LEU A C 1
ATOM 1186 O O . LEU A 1 148 ? -22.338 -0.325 2.866 1.00 74.44 148 LEU A O 1
ATOM 1190 N N . ALA A 1 149 ? -23.539 -0.426 0.974 1.00 66.88 149 ALA A N 1
ATOM 1191 C CA . ALA A 1 149 ? -24.786 -0.000 1.593 1.00 66.88 149 ALA A CA 1
ATOM 1192 C C . ALA A 1 149 ? -25.349 -1.137 2.461 1.00 66.88 149 ALA A C 1
ATOM 1194 O O . ALA A 1 149 ? -25.229 -2.313 2.124 1.00 66.88 149 ALA A O 1
ATOM 1195 N N . ASP A 1 150 ? -25.937 -0.791 3.608 1.00 59.66 150 ASP A N 1
ATOM 1196 C CA . ASP A 1 150 ? -26.647 -1.782 4.418 1.00 59.66 150 ASP A CA 1
ATOM 1197 C C . ASP A 1 150 ? -27.905 -2.221 3.646 1.00 59.66 150 ASP A C 1
ATOM 1199 O O . ASP A 1 150 ? -28.720 -1.352 3.320 1.00 59.66 150 ASP A O 1
ATOM 1203 N N . PRO A 1 151 ? -28.093 -3.522 3.344 1.00 56.81 151 PRO A N 1
ATOM 1204 C CA . PRO A 1 151 ? -29.295 -3.992 2.660 1.00 56.81 151 PRO A CA 1
ATOM 1205 C C . PRO A 1 151 ? -30.592 -3.639 3.403 1.00 56.81 151 PRO A C 1
ATOM 1207 O O . PRO A 1 151 ? -31.661 -3.684 2.805 1.00 56.81 151 PRO A O 1
ATOM 1210 N N . LEU A 1 152 ? -30.516 -3.308 4.698 1.00 55.31 152 LEU A N 1
ATOM 1211 C CA . LEU A 1 152 ? -31.661 -2.942 5.535 1.00 55.31 152 LEU A CA 1
ATOM 1212 C C . LEU A 1 152 ? -32.006 -1.440 5.510 1.00 55.31 152 LEU A C 1
ATOM 1214 O O . LEU A 1 152 ? -32.955 -1.031 6.177 1.00 55.31 152 LEU A O 1
ATOM 1218 N N . LEU A 1 153 ? -31.255 -0.618 4.768 1.00 51.16 153 LEU A N 1
ATOM 1219 C CA . LEU A 1 153 ? -31.479 0.830 4.628 1.00 51.16 153 LEU A CA 1
ATOM 1220 C C . LEU A 1 153 ? -31.752 1.277 3.175 1.00 51.16 153 LEU A C 1
ATOM 1222 O O . LEU A 1 153 ? -31.762 2.482 2.918 1.00 51.16 153 LEU A O 1
ATOM 1226 N N . ALA A 1 154 ? -31.965 0.337 2.245 1.00 47.03 154 ALA A N 1
ATOM 1227 C CA . ALA A 1 154 ? -32.276 0.592 0.833 1.00 47.03 154 ALA A CA 1
ATOM 1228 C C . ALA A 1 154 ? -33.752 0.326 0.495 1.00 47.03 154 ALA A C 1
ATOM 1230 O O . ALA A 1 154 ? -34.320 -0.649 1.037 1.00 47.03 154 ALA A O 1
#

Foldseek 3Di:
DAAEDCDDPPPVVVCCVVPPVVCNVVVVVHHYDNLNNPCVVVPPDDSLSSSLVVVLVVQCVVLVPDPDDQEAEDEEEEADPSVQVSQVVNQVVRPCPPPRHHAAEYEHAHDPDDPQRVVVSVVVCVVCVVVSRPDPHHYDHYDDPVNSDDPVVD